Protein AF-A0A495Y9K4-F1 (afdb_monomer_lite)

pLDDT: mean 89.35, std 8.0, range [48.47, 96.5]

Secondary structure (DSSP, 8-state):
-PPP-----------HHHHHHHHHHHHHHHHHHHHHHHHHHHTTPPPPPHHHHHHHTTTHHHHHTS-HHHHHHHHHHHT-

Foldseek 3Di:
DDDDDDDDDDDDDDCVVVVVLVVVLLVVLLVVLVVVQVVCVVVVHDRDALVNSLVVCPPVCVVSVHDSVSSSVSSNVNRD

Sequence (80 aa):
MTGMILVYRYRVKSLNGLLHKQSRAVNYVWNFCNDTQKHALKWGKKWPTGFDLNVLTTGGSKELGIHSGTVNATCEQYAK

Structure (mmCIF, N/CA/C/O backbone):
data_AF-A0A495Y9K4-F1
#
_entry.id   AF-A0A495Y9K4-F1
#
loop_
_atom_site.group_PDB
_atom_site.id
_atom_site.type_symbol
_atom_site.label_atom_id
_atom_site.label_alt_id
_atom_site.label_comp_id
_atom_site.label_asym_id
_atom_site.label_entity_id
_atom_site.label_seq_id
_atom_site.pdbx_PDB_ins_code
_atom_site.Cartn_x
_atom_site.Cartn_y
_atom_site.Cartn_z
_atom_site.occupancy
_atom_site.B_iso_or_equiv
_atom_site.auth_seq_id
_atom_site.auth_comp_id
_atom_site.auth_asym_id
_atom_site.auth_atom_id
_atom_site.pdbx_PDB_model_num
ATOM 1 N N . MET A 1 1 ? 31.257 19.140 -54.515 1.00 48.47 1 MET A N 1
ATOM 2 C CA . MET A 1 1 ? 31.507 18.183 -53.417 1.00 48.47 1 MET A CA 1
ATOM 3 C C . MET A 1 1 ? 30.202 18.001 -52.664 1.00 48.47 1 MET A C 1
ATOM 5 O O . MET A 1 1 ? 29.765 18.909 -51.974 1.00 48.47 1 MET A O 1
ATOM 9 N N . THR A 1 2 ? 29.509 16.899 -52.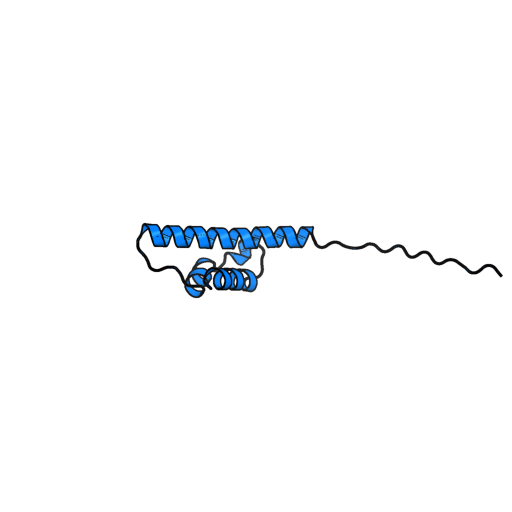925 1.00 60.09 2 THR A N 1
ATOM 10 C CA . THR A 1 2 ? 28.209 16.557 -52.335 1.00 60.09 2 THR A CA 1
ATOM 11 C C . THR A 1 2 ? 28.394 16.176 -50.866 1.00 60.09 2 THR A C 1
ATOM 13 O O . THR A 1 2 ? 29.106 15.220 -50.570 1.00 60.09 2 THR A O 1
ATOM 16 N N . GLY A 1 3 ? 27.797 16.944 -49.951 1.00 73.19 3 GLY A N 1
ATOM 17 C CA . GLY A 1 3 ? 27.854 16.680 -48.511 1.00 73.19 3 GLY A CA 1
ATOM 18 C C . GLY A 1 3 ? 27.129 15.383 -48.142 1.00 73.19 3 GLY A C 1
ATOM 19 O O . GLY A 1 3 ? 26.022 15.127 -48.611 1.00 73.19 3 GLY A O 1
ATOM 20 N N . MET A 1 4 ? 27.767 14.556 -47.317 1.00 76.56 4 MET A N 1
ATOM 21 C CA . MET A 1 4 ? 27.227 13.280 -46.844 1.00 76.56 4 MET A CA 1
ATOM 22 C C . MET A 1 4 ? 26.067 13.519 -45.867 1.00 76.56 4 MET A C 1
ATOM 24 O O . MET A 1 4 ? 26.254 14.118 -44.810 1.00 76.56 4 MET A O 1
ATOM 28 N N . ILE A 1 5 ? 24.870 13.030 -46.199 1.00 78.25 5 ILE A N 1
ATOM 29 C CA . ILE A 1 5 ? 23.710 13.068 -45.298 1.00 78.25 5 ILE A CA 1
ATOM 30 C C . ILE A 1 5 ? 23.849 11.927 -44.284 1.00 78.25 5 ILE A C 1
ATOM 32 O O . ILE A 1 5 ? 23.733 10.753 -44.634 1.00 78.25 5 ILE A O 1
ATOM 36 N N . LEU A 1 6 ? 24.096 12.272 -43.021 1.00 78.31 6 LEU A N 1
ATOM 37 C CA . LEU A 1 6 ? 24.090 11.323 -41.908 1.00 78.31 6 LEU A CA 1
ATOM 38 C C . LEU A 1 6 ? 22.651 11.105 -41.430 1.00 78.31 6 LEU A C 1
ATOM 40 O O . LEU A 1 6 ? 21.993 12.035 -40.968 1.00 78.31 6 LEU A O 1
ATOM 44 N N . VAL A 1 7 ? 22.163 9.867 -41.528 1.00 80.69 7 VAL A N 1
ATOM 45 C CA . VAL A 1 7 ? 20.841 9.479 -41.019 1.00 80.69 7 VAL A CA 1
ATOM 46 C C . VAL A 1 7 ? 21.016 8.714 -39.715 1.00 80.69 7 VAL A C 1
ATOM 48 O O . VAL A 1 7 ? 21.505 7.585 -39.704 1.00 80.69 7 VAL A O 1
ATOM 51 N N . TYR A 1 8 ? 20.574 9.311 -38.611 1.00 83.19 8 TYR A N 1
ATOM 52 C CA . TYR A 1 8 ? 20.546 8.646 -37.314 1.00 83.19 8 TYR A CA 1
ATOM 53 C C . TYR A 1 8 ? 19.210 7.928 -37.109 1.00 83.19 8 TYR A C 1
ATOM 55 O O . TYR A 1 8 ? 18.138 8.512 -37.266 1.00 83.19 8 TYR A O 1
ATOM 63 N N . ARG A 1 9 ? 19.266 6.647 -36.733 1.00 82.69 9 ARG A N 1
ATOM 64 C CA . ARG A 1 9 ? 18.098 5.862 -36.313 1.00 82.69 9 ARG A CA 1
ATOM 65 C C . ARG A 1 9 ? 18.206 5.574 -34.824 1.00 82.69 9 ARG A C 1
ATOM 67 O O . ARG A 1 9 ? 19.068 4.809 -34.401 1.00 82.69 9 ARG A O 1
ATOM 74 N N . TYR A 1 10 ? 17.318 6.169 -34.037 1.00 81.94 10 TYR A N 1
ATOM 75 C CA . TYR A 1 10 ? 17.260 5.954 -32.594 1.00 81.94 10 TYR A CA 1
ATOM 76 C C . TYR A 1 10 ? 16.148 4.966 -32.241 1.00 81.94 10 TYR A C 1
ATOM 78 O O . TYR A 1 10 ? 15.026 5.071 -32.733 1.00 81.94 10 TYR A O 1
ATOM 86 N N . ARG A 1 11 ? 16.439 4.023 -31.338 1.00 79.62 11 ARG A N 1
ATOM 87 C CA . ARG A 1 11 ? 15.416 3.190 -30.696 1.00 79.62 11 ARG A CA 1
ATOM 88 C C . ARG A 1 11 ? 14.966 3.869 -29.408 1.00 79.62 11 ARG A C 1
ATOM 90 O O . ARG A 1 11 ? 15.668 3.806 -28.402 1.00 79.62 11 ARG A O 1
ATOM 97 N N . VAL A 1 12 ? 13.775 4.458 -29.418 1.00 76.12 12 VAL A N 1
ATOM 98 C CA . VAL A 1 12 ? 13.140 4.960 -28.194 1.00 76.12 12 VAL A CA 1
ATOM 99 C C . VAL A 1 12 ? 12.650 3.761 -27.378 1.00 76.12 12 VAL A C 1
ATOM 101 O O . VAL A 1 12 ? 11.756 3.030 -27.806 1.00 76.12 12 VAL A O 1
ATOM 104 N N . LYS A 1 13 ? 13.260 3.504 -26.216 1.00 77.12 13 LYS A N 1
ATOM 105 C CA . LYS A 1 13 ? 12.765 2.483 -25.281 1.00 77.12 13 LYS A CA 1
ATOM 106 C C . LYS A 1 13 ? 11.657 3.099 -24.428 1.00 77.12 13 LYS A C 1
ATOM 108 O O . LYS A 1 13 ? 11.925 3.985 -23.627 1.00 77.12 13 LYS A O 1
ATOM 113 N N . SER A 1 14 ? 10.428 2.616 -24.592 1.00 76.94 14 SER A N 1
ATOM 114 C CA . SER A 1 14 ? 9.324 2.970 -23.698 1.00 76.94 14 SER A CA 1
ATOM 115 C C . SER A 1 14 ? 9.345 2.076 -22.459 1.00 76.94 14 SER A C 1
ATOM 117 O O . SER A 1 14 ? 9.398 0.850 -22.567 1.00 76.94 14 SER A O 1
ATOM 119 N N . LEU A 1 15 ? 9.289 2.695 -21.280 1.00 82.44 15 LEU A N 1
ATOM 120 C CA . LEU A 1 15 ? 9.173 2.011 -19.989 1.00 82.44 15 LEU A CA 1
ATOM 121 C C . LEU A 1 15 ? 7.707 1.816 -19.563 1.00 82.44 15 LEU A C 1
ATOM 123 O O . LEU A 1 15 ? 7.453 1.362 -18.449 1.00 82.44 15 LEU A O 1
ATOM 127 N N . ASN A 1 16 ? 6.738 2.102 -20.442 1.00 84.31 16 ASN A N 1
ATOM 128 C CA . ASN A 1 16 ? 5.310 2.069 -20.108 1.00 84.31 16 ASN A CA 1
ATOM 129 C C . ASN A 1 16 ? 4.868 0.703 -19.571 1.00 84.31 16 ASN A C 1
ATOM 131 O O . ASN A 1 16 ? 4.131 0.642 -18.595 1.00 84.31 16 ASN A O 1
ATOM 135 N N . GLY A 1 17 ? 5.365 -0.402 -20.137 1.00 85.81 17 GLY A N 1
ATOM 136 C CA . GLY A 1 17 ? 5.044 -1.746 -19.640 1.00 85.81 17 GLY A CA 1
ATOM 137 C C . GLY A 1 17 ? 5.488 -1.980 -18.189 1.00 85.81 17 GLY A C 1
ATOM 138 O O . GLY A 1 17 ? 4.762 -2.597 -17.409 1.00 85.81 17 GLY A O 1
ATOM 139 N N . LEU A 1 18 ? 6.647 -1.435 -17.801 1.00 87.56 18 LEU A N 1
ATOM 140 C CA . LEU A 1 18 ? 7.146 -1.512 -16.428 1.00 87.56 18 LEU A CA 1
ATOM 141 C C . LEU A 1 18 ? 6.312 -0.628 -15.490 1.00 87.56 18 LEU A C 1
ATOM 143 O O . LEU A 1 18 ? 5.930 -1.083 -14.411 1.00 87.56 18 LEU A O 1
ATOM 147 N N . LEU A 1 19 ? 5.965 0.588 -15.927 1.00 88.25 19 LEU A N 1
ATOM 148 C CA . LEU A 1 19 ? 5.089 1.492 -15.176 1.00 88.25 19 LEU A CA 1
ATOM 149 C C . LEU A 1 19 ? 3.698 0.888 -14.959 1.00 88.25 19 LEU A C 1
ATOM 151 O O . LEU A 1 19 ? 3.183 0.931 -13.847 1.00 88.25 19 LEU A O 1
ATOM 155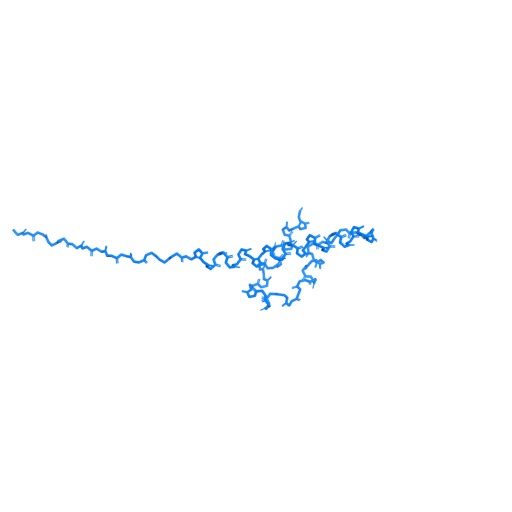 N N . HIS A 1 20 ? 3.101 0.270 -15.979 1.00 91.81 20 HIS A N 1
ATOM 156 C CA . HIS A 1 20 ? 1.804 -0.395 -15.844 1.00 91.81 20 HIS A CA 1
ATOM 157 C C . HIS A 1 20 ? 1.858 -1.555 -14.847 1.00 91.81 20 HIS A C 1
ATOM 159 O O . HIS A 1 20 ? 0.929 -1.729 -14.058 1.00 91.81 20 HIS A O 1
ATOM 165 N N . LYS A 1 21 ? 2.951 -2.328 -14.832 1.00 91.00 21 LYS A N 1
ATOM 166 C CA . LYS A 1 21 ? 3.145 -3.392 -13.840 1.00 91.00 21 LYS A CA 1
ATOM 167 C C . LYS A 1 21 ? 3.193 -2.826 -12.417 1.00 91.00 21 LYS A C 1
ATOM 169 O O . LYS A 1 21 ? 2.492 -3.333 -11.546 1.00 91.00 21 LYS A O 1
ATOM 174 N N . GLN A 1 22 ? 3.969 -1.766 -12.194 1.00 91.62 22 GLN A N 1
ATOM 175 C CA . GLN A 1 22 ? 4.063 -1.114 -10.884 1.00 91.62 22 GLN A CA 1
ATOM 176 C C . GLN A 1 22 ? 2.735 -0.471 -10.463 1.00 91.62 22 GLN A C 1
ATOM 178 O O . GLN A 1 22 ? 2.306 -0.648 -9.329 1.00 91.62 22 GLN A O 1
ATOM 183 N N . SER A 1 23 ? 2.038 0.196 -11.385 1.00 92.94 23 SER A N 1
ATOM 184 C CA . SER A 1 23 ? 0.724 0.803 -11.144 1.00 92.94 23 SER A CA 1
ATOM 185 C C . SER A 1 23 ? -0.305 -0.225 -10.665 1.00 92.94 23 SER A C 1
ATOM 187 O O . SER A 1 23 ? -1.023 0.028 -9.700 1.00 92.94 23 SER A O 1
ATOM 189 N N . ARG A 1 24 ? -0.332 -1.421 -11.267 1.00 94.94 24 ARG A N 1
ATOM 190 C CA . ARG A 1 24 ? -1.211 -2.513 -10.820 1.00 94.94 24 ARG A CA 1
ATOM 191 C C . ARG A 1 24 ? -0.885 -2.982 -9.403 1.00 94.94 24 ARG A C 1
ATOM 193 O O . ARG A 1 24 ? -1.808 -3.239 -8.637 1.00 94.94 24 ARG A O 1
ATOM 200 N N . ALA A 1 25 ? 0.398 -3.076 -9.054 1.00 94.62 25 ALA A N 1
ATOM 201 C CA . ALA A 1 25 ? 0.825 -3.463 -7.712 1.00 94.62 25 ALA A CA 1
ATOM 202 C C . ALA A 1 25 ? 0.441 -2.406 -6.662 1.00 94.62 25 ALA A C 1
ATOM 204 O O . ALA A 1 25 ? -0.108 -2.751 -5.621 1.00 94.62 25 ALA A O 1
ATOM 205 N N . VAL A 1 26 ? 0.640 -1.119 -6.963 1.00 95.06 26 VAL A N 1
ATOM 206 C CA . VAL A 1 26 ? 0.200 -0.011 -6.096 1.00 95.06 26 VAL A CA 1
ATOM 207 C C . VAL A 1 26 ? -1.320 -0.018 -5.920 1.00 95.06 26 VAL A C 1
ATOM 209 O O . VAL A 1 26 ? -1.813 0.093 -4.801 1.00 95.06 26 VAL A O 1
ATOM 212 N N . ASN A 1 27 ? -2.075 -0.230 -7.001 1.00 95.88 27 ASN A N 1
ATOM 213 C CA . ASN A 1 27 ? -3.534 -0.313 -6.935 1.00 95.88 27 ASN A CA 1
ATOM 214 C C . ASN A 1 27 ? -4.013 -1.488 -6.062 1.00 95.88 27 ASN A C 1
ATOM 216 O O . ASN A 1 27 ? -5.018 -1.384 -5.366 1.00 95.88 27 ASN A O 1
ATOM 220 N N . TYR A 1 28 ? -3.282 -2.605 -6.060 1.00 95.62 28 TYR A N 1
ATOM 221 C CA . TYR A 1 28 ? -3.579 -3.732 -5.178 1.00 95.62 28 TYR A CA 1
ATOM 222 C C . TYR A 1 28 ? -3.415 -3.364 -3.695 1.00 95.62 28 TYR A C 1
ATOM 224 O O . TYR A 1 28 ? -4.301 -3.655 -2.894 1.00 95.62 28 TYR A O 1
ATOM 232 N N . VAL A 1 29 ? -2.335 -2.658 -3.341 1.00 95.25 29 VAL A N 1
ATOM 233 C CA . VAL A 1 29 ? -2.122 -2.138 -1.976 1.00 95.25 29 VAL A CA 1
ATOM 234 C C . VAL A 1 29 ? -3.245 -1.179 -1.576 1.00 95.25 29 VAL A C 1
ATOM 236 O O . VAL A 1 29 ? -3.774 -1.273 -0.470 1.00 95.25 29 VAL A O 1
ATOM 239 N N . TRP A 1 30 ? -3.665 -0.296 -2.485 1.00 95.69 30 TRP A N 1
ATOM 240 C CA . TRP A 1 30 ? -4.770 0.633 -2.233 1.00 95.69 30 TRP A CA 1
ATOM 241 C C . TRP A 1 30 ? -6.092 -0.098 -1.964 1.00 95.69 30 TRP A C 1
ATOM 243 O O . TRP A 1 30 ? -6.817 0.227 -1.025 1.00 95.69 30 TRP A O 1
ATOM 253 N N . ASN A 1 31 ? -6.393 -1.137 -2.745 1.00 96.50 31 ASN A N 1
ATOM 254 C CA . ASN A 1 31 ? -7.579 -1.964 -2.527 1.00 96.50 31 ASN A CA 1
ATOM 255 C C . ASN A 1 31 ? -7.540 -2.700 -1.182 1.00 96.50 31 ASN A C 1
ATOM 257 O O . ASN A 1 31 ? -8.559 -2.775 -0.500 1.00 96.50 31 ASN A O 1
ATOM 261 N N . PHE A 1 32 ? -6.369 -3.167 -0.750 1.00 95.12 32 PHE A N 1
ATOM 262 C CA . PHE A 1 32 ? -6.204 -3.735 0.587 1.00 95.12 32 PHE A CA 1
ATOM 263 C C . PHE A 1 32 ? -6.475 -2.707 1.702 1.00 95.12 32 PHE A C 1
ATOM 265 O O . PHE A 1 32 ? -7.129 -3.027 2.699 1.00 95.12 32 PHE A O 1
ATOM 272 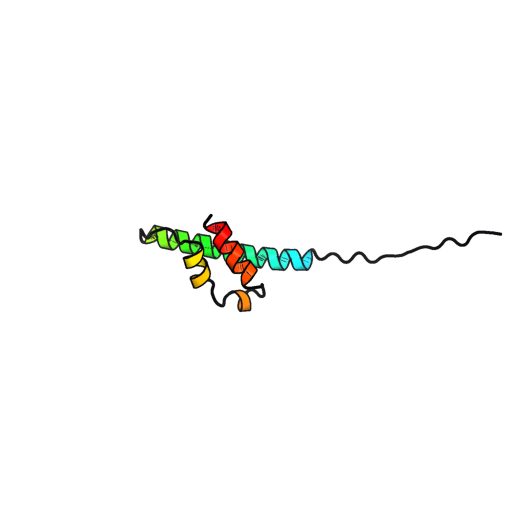N N . CYS A 1 33 ? -6.044 -1.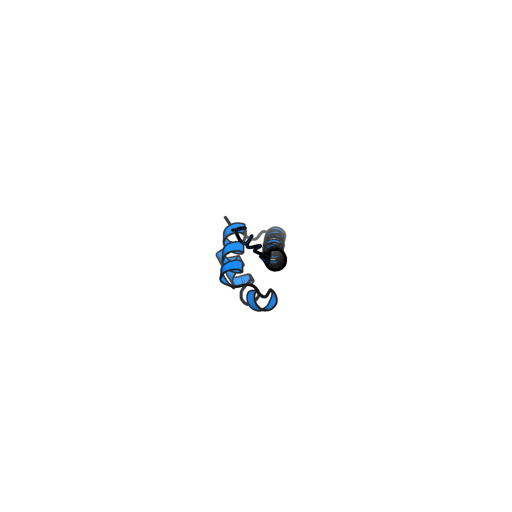454 1.526 1.00 94.81 33 CYS A N 1
ATOM 273 C CA . CYS A 1 33 ? -6.362 -0.360 2.453 1.00 94.81 33 CYS A CA 1
ATOM 274 C C . CYS A 1 33 ? -7.880 -0.088 2.521 1.00 94.81 33 CYS A C 1
ATOM 276 O O . CYS A 1 33 ? -8.444 0.041 3.609 1.00 94.81 33 CYS A O 1
ATOM 278 N N . ASN A 1 34 ? -8.571 -0.106 1.375 1.00 95.62 34 ASN A N 1
ATOM 279 C CA . ASN A 1 34 ? -10.035 -0.003 1.330 1.00 95.62 34 ASN A CA 1
ATOM 280 C C . ASN A 1 34 ? -10.713 -1.131 2.127 1.00 95.62 34 ASN A C 1
ATOM 282 O O . ASN A 1 34 ? -11.646 -0.890 2.895 1.00 95.62 34 ASN A O 1
ATOM 286 N N . ASP A 1 35 ? -10.269 -2.374 1.952 1.00 95.69 35 ASP A N 1
ATOM 287 C CA . ASP A 1 35 ? -10.905 -3.525 2.597 1.00 95.69 35 ASP A CA 1
ATOM 288 C C . ASP A 1 35 ? -10.614 -3.594 4.101 1.00 95.69 35 ASP A C 1
ATOM 290 O O . ASP A 1 35 ? -11.510 -3.915 4.887 1.00 95.69 35 ASP A O 1
ATOM 294 N N . THR A 1 36 ? -9.414 -3.204 4.534 1.00 94.50 36 THR A N 1
ATOM 295 C CA . THR A 1 36 ? -9.088 -3.053 5.963 1.00 94.50 36 THR A CA 1
ATOM 296 C C . THR A 1 36 ? -9.922 -1.955 6.624 1.00 94.50 36 THR A C 1
ATOM 298 O O . THR A 1 36 ? -10.421 -2.156 7.734 1.00 94.50 36 THR A O 1
ATOM 301 N N . GLN A 1 37 ? -10.173 -0.837 5.938 1.00 93.12 37 GLN A N 1
ATOM 302 C CA . GLN A 1 37 ? -11.068 0.209 6.434 1.00 93.12 37 GLN A CA 1
ATOM 303 C C . GLN A 1 37 ? -12.526 -0.270 6.531 1.00 93.12 37 GLN A C 1
ATOM 305 O O . GLN A 1 37 ? -13.175 -0.050 7.556 1.00 93.12 37 GLN A O 1
ATOM 310 N N . LYS A 1 38 ? -13.042 -0.982 5.519 1.00 95.12 38 LYS A N 1
ATOM 311 C CA . LYS A 1 38 ? -14.381 -1.605 5.581 1.00 95.12 38 LYS A CA 1
ATOM 312 C C . LYS A 1 38 ? -14.483 -2.609 6.726 1.00 95.12 38 LYS A C 1
ATOM 314 O O . LYS A 1 38 ? -15.505 -2.668 7.408 1.00 95.12 38 LYS A O 1
ATOM 319 N N . HIS A 1 39 ? -13.428 -3.387 6.957 1.00 94.19 39 HIS A N 1
ATOM 320 C CA . HIS A 1 39 ? -13.367 -4.311 8.079 1.00 94.19 39 HIS A CA 1
ATOM 321 C C . HIS A 1 39 ? -13.428 -3.555 9.412 1.00 94.19 39 HIS A C 1
ATOM 323 O O . HIS A 1 39 ? -14.224 -3.915 10.275 1.00 94.19 39 HIS A O 1
ATOM 329 N N . ALA A 1 40 ? -12.664 -2.471 9.574 1.00 93.19 40 ALA A N 1
ATOM 330 C CA . ALA A 1 40 ? -12.737 -1.629 10.767 1.00 93.19 40 ALA A CA 1
ATOM 331 C C . ALA A 1 40 ? -14.154 -1.072 10.991 1.00 93.19 40 ALA A C 1
ATOM 333 O O . ALA A 1 40 ? -14.671 -1.169 12.104 1.00 93.19 40 ALA A O 1
ATOM 334 N N . LEU A 1 41 ? -14.812 -0.595 9.928 1.00 93.75 41 LEU A N 1
ATOM 335 C CA . LEU A 1 41 ? -16.189 -0.097 9.978 1.00 93.75 41 LEU A CA 1
ATOM 336 C C . LEU A 1 41 ? -17.181 -1.174 10.439 1.00 93.75 41 LEU A C 1
ATOM 338 O O . LEU A 1 41 ? -18.011 -0.906 11.304 1.00 93.75 41 LEU A O 1
ATOM 342 N N . LYS A 1 42 ? -17.062 -2.403 9.920 1.00 94.94 42 LYS A N 1
ATOM 343 C CA . LYS A 1 42 ? -17.927 -3.537 10.291 1.00 94.94 42 LYS A CA 1
ATOM 344 C C . LYS A 1 42 ? -17.897 -3.836 11.793 1.00 94.94 42 LYS A C 1
ATOM 346 O O . LYS A 1 42 ? -18.908 -4.245 12.355 1.00 94.94 42 LYS A O 1
ATOM 351 N N . TRP A 1 43 ? -16.747 -3.638 12.431 1.00 93.19 43 TRP A N 1
ATOM 352 C CA . TRP A 1 43 ? -16.543 -3.908 13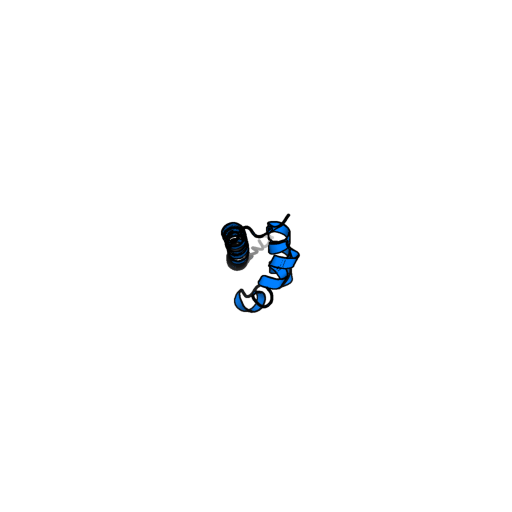.855 1.00 93.19 43 TRP A CA 1
ATOM 353 C C . TRP A 1 43 ? -16.585 -2.648 14.728 1.00 93.19 43 TRP A C 1
ATOM 355 O O . TRP A 1 43 ? -16.207 -2.717 15.896 1.00 93.19 43 TRP A O 1
ATOM 365 N N . GLY A 1 44 ? -16.988 -1.496 14.177 1.00 90.38 44 GLY A N 1
ATOM 366 C CA . GLY A 1 44 ? -17.025 -0.222 14.904 1.00 90.38 44 GLY A CA 1
ATOM 367 C C . GLY A 1 44 ? -15.657 0.231 15.430 1.00 90.38 44 GLY A C 1
ATOM 368 O O . GLY A 1 44 ? -15.582 0.957 16.419 1.00 90.38 44 GLY A O 1
ATOM 369 N N . LYS A 1 45 ? -14.562 -0.226 14.811 1.00 91.19 45 LYS A N 1
ATOM 370 C CA . LYS A 1 45 ? -13.200 0.142 15.205 1.00 91.19 45 LYS A CA 1
ATOM 371 C C . LYS A 1 45 ? -12.815 1.500 14.626 1.00 91.19 45 LYS A C 1
ATOM 373 O O . LYS A 1 45 ? -13.334 1.936 13.598 1.00 91.19 45 LYS A O 1
ATOM 378 N N . LYS A 1 46 ? -11.847 2.149 15.276 1.00 89.69 46 LYS A N 1
ATOM 379 C CA . LYS A 1 46 ? -11.205 3.356 14.749 1.00 89.69 46 LYS A CA 1
ATOM 380 C C . LYS A 1 46 ? -10.606 3.068 13.370 1.00 89.69 46 LYS A C 1
ATOM 382 O O . LYS A 1 46 ? -10.134 1.961 13.110 1.00 89.69 46 LYS A O 1
ATOM 387 N N . TRP A 1 47 ? -10.630 4.073 12.502 1.00 90.69 47 TRP A N 1
ATOM 388 C CA . TRP A 1 47 ? -10.018 3.975 11.185 1.00 90.69 47 TRP A CA 1
ATOM 389 C C . TRP A 1 47 ? -8.502 3.764 11.309 1.00 90.69 47 TRP A C 1
ATOM 391 O O . TRP A 1 47 ? -7.876 4.416 12.151 1.00 90.69 47 TRP A O 1
ATOM 401 N N . PRO A 1 48 ? -7.927 2.851 10.509 1.00 90.81 48 PRO A N 1
ATOM 402 C CA . PRO A 1 48 ? -6.505 2.551 10.563 1.00 90.81 48 PRO A CA 1
ATOM 403 C C . PRO A 1 48 ? -5.684 3.757 10.102 1.00 90.81 48 PRO A C 1
ATOM 405 O O . PRO A 1 48 ? -6.032 4.432 9.133 1.00 90.81 48 PRO A O 1
ATOM 408 N N . THR A 1 49 ? -4.593 4.028 10.810 1.00 92.88 49 THR A N 1
ATOM 409 C CA . THR A 1 49 ? -3.619 5.059 10.436 1.00 92.88 49 THR A CA 1
ATOM 410 C C . THR A 1 49 ? -2.639 4.530 9.388 1.00 92.88 49 THR A C 1
ATOM 412 O O . THR A 1 49 ? -2.538 3.322 9.171 1.00 92.88 49 THR A O 1
ATOM 415 N N . GLY A 1 50 ? -1.849 5.417 8.771 1.00 90.12 50 GLY A N 1
ATOM 416 C CA . GLY A 1 50 ? -0.779 5.005 7.853 1.00 90.12 50 GLY A CA 1
ATOM 417 C C . GLY A 1 50 ? 0.231 4.055 8.511 1.00 90.12 50 GLY A C 1
ATOM 418 O O . GLY A 1 50 ? 0.685 3.105 7.882 1.00 90.12 50 GLY A O 1
ATOM 419 N N . PHE A 1 51 ? 0.506 4.234 9.809 1.00 92.06 51 PHE A N 1
ATOM 420 C CA . PHE A 1 51 ? 1.347 3.317 10.582 1.00 92.06 51 PHE A CA 1
ATOM 421 C C . PHE A 1 51 ? 0.710 1.931 10.737 1.00 92.06 51 PHE A C 1
ATOM 423 O O . PHE A 1 51 ? 1.391 0.930 10.522 1.00 92.06 51 PHE A O 1
ATOM 430 N N . ASP A 1 52 ? -0.587 1.860 11.049 1.00 92.69 52 ASP A N 1
ATOM 431 C CA . ASP A 1 52 ? -1.303 0.581 11.170 1.00 92.69 52 ASP A CA 1
ATOM 432 C C . ASP A 1 52 ? -1.308 -0.175 9.832 1.00 92.69 52 ASP A C 1
ATOM 434 O O . ASP A 1 52 ? -1.048 -1.379 9.782 1.00 92.69 52 ASP A O 1
ATOM 438 N N . LEU A 1 53 ? -1.543 0.541 8.728 1.00 92.88 53 LEU A N 1
ATOM 439 C CA . LEU A 1 53 ? -1.521 -0.017 7.373 1.00 92.88 53 LEU A CA 1
ATOM 440 C C . LEU A 1 53 ? -0.113 -0.484 6.960 1.00 92.88 53 LEU A C 1
ATOM 442 O O . LEU A 1 53 ? 0.020 -1.545 6.346 1.00 92.88 53 LEU A O 1
ATOM 446 N N . ASN A 1 54 ? 0.946 0.235 7.345 1.00 92.75 54 ASN A N 1
ATOM 447 C CA . ASN A 1 54 ? 2.336 -0.181 7.112 1.00 92.75 54 ASN A CA 1
ATOM 448 C C . ASN A 1 54 ? 2.671 -1.498 7.831 1.00 92.75 54 ASN A C 1
ATOM 450 O O . ASN A 1 54 ? 3.318 -2.382 7.266 1.00 92.75 54 ASN A O 1
ATOM 454 N N . VAL A 1 55 ? 2.195 -1.669 9.068 1.00 94.25 55 VAL A N 1
ATOM 455 C CA . VAL A 1 55 ? 2.372 -2.928 9.808 1.00 94.25 55 VAL A CA 1
ATOM 456 C C . VAL A 1 55 ? 1.633 -4.069 9.104 1.00 94.25 55 VAL A C 1
ATOM 458 O O . VAL A 1 55 ? 2.213 -5.130 8.880 1.00 94.25 55 VAL A O 1
ATOM 461 N N . LEU A 1 56 ? 0.388 -3.841 8.678 1.00 93.12 56 LEU A N 1
ATOM 462 C CA . LEU A 1 56 ? -0.428 -4.852 7.993 1.00 93.12 56 LEU A CA 1
ATOM 463 C C . LEU A 1 56 ? 0.106 -5.252 6.609 1.00 93.12 56 LEU A C 1
ATOM 465 O O . LEU A 1 56 ? -0.167 -6.356 6.147 1.00 93.12 56 LEU A O 1
ATOM 469 N N . THR A 1 57 ? 0.865 -4.379 5.950 1.00 92.06 57 THR A N 1
ATOM 470 C CA . THR A 1 57 ? 1.453 -4.629 4.623 1.00 92.06 57 THR A CA 1
ATOM 471 C C . THR A 1 57 ? 2.906 -5.113 4.680 1.00 92.06 57 THR A C 1
ATOM 473 O O . THR A 1 57 ? 3.538 -5.337 3.639 1.00 92.06 57 THR A O 1
ATOM 476 N N . THR A 1 58 ? 3.446 -5.330 5.883 1.00 91.75 58 THR A N 1
ATOM 477 C CA . THR A 1 58 ? 4.815 -5.820 6.080 1.00 91.75 58 THR A CA 1
ATOM 478 C C . THR A 1 58 ? 5.010 -7.176 5.395 1.00 91.75 58 THR A C 1
ATOM 480 O O . THR A 1 58 ? 4.214 -8.095 5.545 1.00 91.75 58 THR A O 1
ATOM 483 N N . GLY A 1 59 ? 6.080 -7.304 4.606 1.00 88.12 59 GLY A N 1
ATOM 484 C CA . GLY A 1 59 ? 6.379 -8.511 3.823 1.00 88.12 59 GLY A CA 1
ATOM 485 C C . GLY A 1 59 ? 5.673 -8.598 2.461 1.00 88.12 59 GLY A C 1
ATOM 486 O O . GLY A 1 59 ? 6.206 -9.244 1.557 1.00 88.12 59 GLY A O 1
ATOM 487 N N . GLY A 1 60 ? 4.569 -7.869 2.247 1.00 88.38 60 GLY A N 1
ATOM 488 C CA . GLY A 1 60 ? 3.813 -7.883 0.984 1.00 88.38 60 GLY A CA 1
ATOM 489 C C . GLY A 1 60 ? 4.585 -7.327 -0.221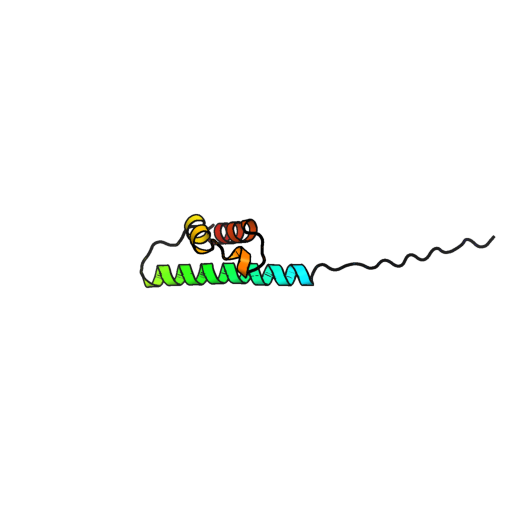 1.00 88.38 60 GLY A C 1
ATOM 490 O O . GLY A 1 60 ? 4.327 -7.692 -1.366 1.00 88.38 60 GLY A O 1
ATOM 491 N N . SER A 1 61 ? 5.604 -6.500 0.024 1.00 89.94 61 SER A N 1
ATOM 492 C CA . SER A 1 61 ? 6.508 -5.971 -1.008 1.00 89.94 61 SER A CA 1
ATOM 493 C C . SER A 1 61 ? 7.224 -7.069 -1.805 1.00 89.94 61 SER A C 1
ATOM 495 O O . SER A 1 61 ? 7.383 -6.943 -3.022 1.00 89.94 61 SER A O 1
ATOM 497 N N . LYS A 1 62 ? 7.596 -8.177 -1.149 1.00 90.44 62 LYS A N 1
ATOM 498 C CA . LYS A 1 62 ? 8.264 -9.318 -1.790 1.00 90.44 62 LYS A CA 1
ATOM 499 C C . LYS A 1 62 ? 7.339 -10.047 -2.765 1.00 90.44 62 LYS A C 1
ATOM 501 O O . LYS A 1 62 ? 7.786 -10.440 -3.838 1.00 90.44 62 LYS A O 1
ATOM 506 N N . GLU A 1 63 ? 6.066 -10.195 -2.413 1.00 90.19 63 GLU A N 1
ATOM 507 C CA . GLU A 1 63 ? 5.065 -10.885 -3.236 1.00 90.19 63 GLU A CA 1
ATOM 508 C C . GLU A 1 63 ? 4.590 -10.021 -4.408 1.00 90.19 63 GLU A C 1
ATOM 510 O O . GLU A 1 63 ? 4.443 -10.502 -5.530 1.00 90.19 63 GLU A O 1
ATOM 515 N N . LEU A 1 64 ? 4.417 -8.719 -4.171 1.00 89.62 64 LEU A N 1
ATOM 516 C CA . LEU A 1 64 ? 4.004 -7.756 -5.193 1.00 89.62 64 LEU A CA 1
ATOM 517 C C . LEU A 1 64 ? 5.144 -7.358 -6.144 1.00 89.62 64 LEU A C 1
ATOM 519 O O . LEU A 1 64 ? 4.897 -6.768 -7.199 1.00 89.62 64 LEU A O 1
ATOM 523 N N . GLY A 1 65 ? 6.394 -7.673 -5.790 1.00 90.31 65 GLY A N 1
ATOM 524 C CA . GLY A 1 65 ? 7.574 -7.339 -6.585 1.00 90.31 65 GLY A CA 1
ATOM 525 C C . GLY A 1 65 ? 7.817 -5.832 -6.697 1.00 90.31 65 GLY A C 1
ATOM 526 O O . GLY A 1 65 ? 8.306 -5.367 -7.730 1.00 90.31 65 GLY A O 1
ATOM 527 N N . ILE A 1 66 ? 7.451 -5.069 -5.662 1.00 91.69 66 ILE A N 1
ATOM 528 C CA . ILE A 1 66 ? 7.652 -3.617 -5.572 1.00 91.69 66 ILE A CA 1
ATOM 529 C C . ILE A 1 66 ? 8.466 -3.260 -4.332 1.00 91.69 66 ILE A C 1
ATOM 531 O O . ILE A 1 66 ? 8.478 -3.990 -3.345 1.00 91.69 66 ILE A O 1
ATOM 535 N N . HIS A 1 67 ? 9.163 -2.125 -4.380 1.00 92.50 67 HIS A N 1
ATOM 536 C CA . HIS A 1 67 ? 9.980 -1.663 -3.264 1.00 92.50 67 HIS A CA 1
ATOM 537 C C . HIS A 1 67 ? 9.110 -1.385 -2.028 1.00 92.50 67 HIS A C 1
ATOM 539 O O . HIS A 1 67 ? 8.042 -0.781 -2.136 1.00 92.50 67 HIS A O 1
ATOM 545 N N . SER A 1 68 ? 9.579 -1.784 -0.843 1.00 91.81 68 SER A N 1
ATOM 546 C CA . SER A 1 68 ? 8.850 -1.605 0.423 1.00 91.81 68 SER A CA 1
ATOM 547 C C . SER A 1 68 ? 8.495 -0.143 0.695 1.00 91.81 68 SER A C 1
ATOM 549 O O . SER A 1 68 ? 7.377 0.151 1.099 1.00 91.81 68 SER A O 1
ATOM 551 N N . GLY A 1 69 ? 9.393 0.791 0.373 1.00 93.50 69 GLY A N 1
ATOM 552 C CA . GLY A 1 69 ? 9.115 2.224 0.495 1.00 93.50 69 GLY A CA 1
ATOM 553 C C . GLY A 1 69 ? 7.931 2.700 -0.357 1.00 93.50 69 GLY A C 1
ATOM 554 O O . GLY A 1 69 ? 7.218 3.606 0.054 1.00 93.50 69 GLY A O 1
ATOM 555 N N . THR A 1 70 ? 7.668 2.070 -1.508 1.00 93.75 70 THR A N 1
ATOM 556 C CA . THR A 1 70 ? 6.500 2.397 -2.343 1.00 93.75 70 THR A CA 1
ATOM 557 C C . THR A 1 70 ? 5.203 1.934 -1.683 1.00 93.75 70 THR A C 1
ATOM 559 O O . THR A 1 70 ? 4.213 2.660 -1.716 1.00 93.75 70 THR A O 1
ATOM 562 N N . VAL A 1 71 ? 5.209 0.755 -1.054 1.00 94.25 71 VAL A N 1
ATOM 563 C CA . VAL A 1 71 ? 4.062 0.243 -0.285 1.00 94.25 71 VAL A CA 1
ATOM 564 C C . VAL A 1 71 ? 3.757 1.181 0.882 1.00 94.25 71 VAL A C 1
ATOM 566 O O . VAL A 1 71 ? 2.615 1.612 1.026 1.00 94.25 71 VAL A O 1
ATOM 569 N N . ASN A 1 72 ? 4.788 1.573 1.635 1.00 93.88 72 ASN A N 1
ATOM 570 C CA . ASN A 1 72 ? 4.628 2.448 2.793 1.00 93.88 72 ASN A CA 1
ATOM 571 C C . ASN A 1 72 ? 4.094 3.831 2.402 1.00 93.88 72 ASN A C 1
ATOM 573 O O . ASN A 1 72 ? 3.109 4.298 2.964 1.00 93.88 72 ASN A O 1
ATOM 577 N N . ALA A 1 73 ? 4.677 4.449 1.370 1.00 94.88 73 ALA A N 1
ATOM 578 C CA . ALA A 1 73 ? 4.206 5.734 0.858 1.00 94.88 73 ALA A CA 1
ATOM 579 C C . ALA A 1 73 ? 2.750 5.665 0.364 1.00 94.88 73 ALA A C 1
ATOM 581 O O . ALA A 1 73 ? 1.996 6.621 0.522 1.00 94.88 73 ALA A O 1
ATOM 582 N N . THR A 1 74 ? 2.334 4.531 -0.212 1.00 94.81 74 THR A N 1
ATOM 583 C CA . THR A 1 74 ? 0.944 4.322 -0.647 1.00 94.81 74 THR A CA 1
ATOM 584 C C . THR A 1 74 ? -0.007 4.273 0.550 1.00 94.81 74 THR A C 1
ATOM 586 O O . THR A 1 74 ? -1.056 4.911 0.519 1.00 94.81 74 THR A O 1
ATOM 589 N N . CYS A 1 75 ? 0.364 3.560 1.615 1.00 94.50 75 CYS A N 1
ATOM 590 C CA . CYS A 1 75 ? -0.426 3.458 2.845 1.00 94.50 75 CYS A CA 1
ATOM 591 C C . CYS A 1 75 ? -0.516 4.798 3.591 1.00 94.50 75 CYS A C 1
ATOM 593 O O . CYS A 1 75 ? -1.584 5.177 4.067 1.00 94.50 75 CYS A O 1
ATOM 595 N N . GLU A 1 76 ? 0.588 5.542 3.658 1.00 94.50 76 GLU A N 1
ATOM 596 C CA . GLU A 1 76 ? 0.619 6.893 4.225 1.00 94.50 76 GLU A CA 1
ATOM 597 C C . GLU A 1 76 ? -0.251 7.860 3.422 1.00 94.50 76 GLU A C 1
ATOM 599 O O . GLU A 1 76 ? -1.005 8.628 4.009 1.00 94.50 76 GLU A O 1
ATOM 604 N N . GLN A 1 77 ? -0.195 7.789 2.090 1.00 95.19 77 GLN A N 1
ATOM 605 C CA . GLN A 1 77 ? -1.019 8.618 1.214 1.00 95.19 77 GLN A CA 1
ATOM 606 C C . GLN A 1 77 ? -2.509 8.259 1.295 1.00 95.19 77 GLN A C 1
ATOM 608 O O . GLN A 1 77 ? -3.345 9.139 1.116 1.00 95.19 77 GLN A O 1
ATOM 613 N N . TYR A 1 78 ? -2.846 6.994 1.557 1.00 94.31 78 TYR A N 1
ATOM 614 C CA . TYR A 1 78 ? -4.225 6.554 1.772 1.00 94.31 78 TYR A CA 1
ATOM 615 C C . TYR A 1 78 ? -4.825 7.128 3.060 1.00 94.31 78 TYR A C 1
ATOM 617 O O . TYR A 1 78 ? -5.985 7.526 3.086 1.00 94.31 78 TYR A O 1
ATOM 625 N N . ALA A 1 79 ? -4.039 7.141 4.139 1.00 91.12 79 ALA A N 1
ATOM 626 C CA . ALA A 1 79 ? -4.483 7.555 5.469 1.00 91.12 79 ALA A CA 1
ATOM 627 C C . ALA A 1 79 ? -4.338 9.066 5.738 1.00 91.12 79 ALA A C 1
ATOM 629 O O . ALA A 1 79 ? -4.501 9.493 6.884 1.00 91.12 79 ALA A O 1
ATOM 630 N N . LYS A 1 80 ? -3.986 9.843 4.711 1.00 87.38 80 LYS A N 1
ATOM 631 C CA . LYS A 1 80 ? -3.810 11.296 4.757 1.00 87.38 80 LYS A CA 1
ATOM 632 C C . LYS A 1 80 ? -5.119 12.015 4.459 1.00 87.38 80 LYS A C 1
ATOM 634 O O . LYS A 1 80 ? -5.393 13.004 5.171 1.00 87.38 80 LYS A O 1
#

Radius of gyration: 21.55 Å; chains: 1; bounding box: 49×29×69 Å